Protein AF-A0AAV5KSY7-F1 (afdb_monomer_lite)

Organism: NCBI:txid152421

Secondary structure (DSSP, 8-state):
-HHHHHHHHHHH-HHHHHHHHHHHHHHH-SSS---GGGGGG-HHHHHHHHHHHHHS-SSTT-S----SS-EEETTEEE-

pLDDT: mean 95.07, std 2.92, range [78.25, 98.25]

Sequence (79 aa):
MTLEWAMSNLLSHPEVLNKVKKDIDAQVGEERLMEESDIMKLHYLQSIMWETLRLHSVAPLLLPHMASADYTIGGYDVP

Foldseek 3Di:
DLVVLLVVVCVVPVVLVVVLVVQCCVQPNDPDDDDPVSVVSSVSVVVSSVVSCVVPPPCPPPDDDADPDWDADPNRIGD

InterPro domains:
  IPR001128 Cytochrome P450 [PF00067] (1-79)
  IPR002401 Cytochrome P450, E-class, group I [PR00463] (3-29)
  IPR002401 Cytochrome P450, E-class, group I [PR00463] (46-64)
  IPR036396 Cytochrome P450 superfamily [G3DSA:1.10.630.10] (1-79)
  IPR036396 Cytochrome P450 superfamily [SSF48264] (2-79)
  IPR050651 Plant Cytochrome P450 Monooxygenase [PTHR47947] (1-79)

Structure (mmCIF, N/CA/C/O backbone):
data_AF-A0AAV5KSY7-F1
#
_entry.id   AF-A0AAV5KSY7-F1
#
loop_
_atom_site.group_PDB
_atom_site.id
_atom_site.type_symbol
_atom_site.label_atom_id
_atom_site.label_alt_id
_atom_site.label_comp_id
_atom_site.label_asym_id
_atom_site.label_entity_id
_atom_site.label_seq_id
_atom_site.pdbx_PDB_ins_code
_atom_site.Cartn_x
_atom_site.Cartn_y
_atom_site.Cartn_z
_atom_site.occupancy
_atom_site.B_iso_or_equiv
_atom_site.auth_seq_id
_atom_site.auth_comp_id
_atom_site.auth_asym_id
_atom_site.auth_atom_id
_atom_site.pdbx_PDB_model_num
ATOM 1 N N . MET A 1 1 ? 11.770 1.872 2.455 1.00 78.25 1 MET A N 1
ATOM 2 C CA . MET A 1 1 ? 11.232 2.532 1.247 1.00 78.25 1 MET A CA 1
ATOM 3 C C . MET A 1 1 ? 9.731 2.321 1.062 1.00 78.25 1 MET A C 1
ATOM 5 O O . MET A 1 1 ? 8.996 3.242 1.374 1.00 78.25 1 MET A O 1
ATOM 9 N N . THR A 1 2 ? 9.218 1.162 0.618 1.00 90.88 2 THR A N 1
ATOM 10 C CA . THR A 1 2 ? 7.768 1.025 0.310 1.00 90.88 2 THR A CA 1
ATOM 11 C C . THR A 1 2 ? 6.855 1.306 1.505 1.00 90.88 2 THR A C 1
ATOM 13 O O . THR A 1 2 ? 5.851 1.994 1.357 1.00 90.88 2 THR A O 1
ATOM 16 N N . LEU A 1 3 ? 7.226 0.835 2.701 1.00 93.81 3 LEU A N 1
ATOM 17 C CA . LEU A 1 3 ? 6.471 1.113 3.925 1.00 93.81 3 LEU A CA 1
ATOM 18 C C . LEU A 1 3 ? 6.465 2.608 4.281 1.00 93.81 3 LEU A C 1
ATOM 20 O O . LEU A 1 3 ? 5.430 3.139 4.665 1.00 93.81 3 LEU A O 1
ATOM 24 N N . GLU A 1 4 ? 7.599 3.296 4.121 1.00 95.38 4 GLU A N 1
ATOM 25 C CA . GLU A 1 4 ? 7.707 4.740 4.382 1.00 95.38 4 GLU A CA 1
ATOM 26 C C . GLU A 1 4 ? 6.805 5.527 3.431 1.00 95.38 4 GLU A C 1
ATOM 28 O O . GLU A 1 4 ? 6.070 6.404 3.875 1.00 95.38 4 GLU A O 1
ATOM 33 N N . TRP A 1 5 ? 6.786 5.161 2.145 1.00 96.12 5 TRP A N 1
ATOM 34 C CA . TRP A 1 5 ? 5.874 5.761 1.175 1.00 96.12 5 TRP A CA 1
ATOM 35 C C . TRP A 1 5 ? 4.412 5.467 1.500 1.00 96.12 5 TRP A C 1
ATOM 37 O O . TRP A 1 5 ? 3.600 6.388 1.472 1.00 96.12 5 TRP A O 1
ATOM 47 N N . ALA A 1 6 ? 4.059 4.230 1.853 1.00 96.69 6 ALA A N 1
ATOM 48 C CA . ALA A 1 6 ? 2.690 3.890 2.243 1.00 96.69 6 ALA A CA 1
ATOM 49 C C . ALA A 1 6 ? 2.229 4.740 3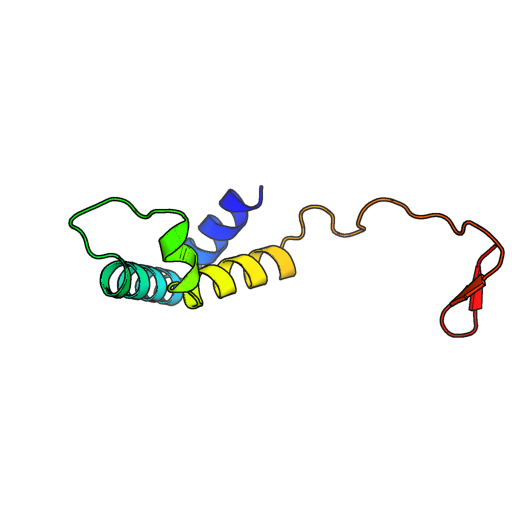.440 1.00 96.69 6 ALA A C 1
ATOM 51 O O . ALA A 1 6 ? 1.173 5.369 3.388 1.00 96.69 6 ALA A O 1
ATOM 52 N N . MET A 1 7 ? 3.057 4.830 4.485 1.00 97.06 7 MET A N 1
ATOM 53 C CA . MET A 1 7 ? 2.752 5.626 5.675 1.00 97.06 7 MET A CA 1
ATOM 54 C C . MET A 1 7 ? 2.697 7.122 5.372 1.00 97.06 7 MET A C 1
ATOM 56 O O . MET A 1 7 ? 1.777 7.793 5.834 1.00 97.06 7 MET A O 1
ATOM 60 N N . SER A 1 8 ? 3.622 7.648 4.565 1.00 97.06 8 SER A N 1
ATOM 61 C CA . SER A 1 8 ? 3.597 9.056 4.166 1.00 97.06 8 SER A CA 1
ATOM 62 C C . SER A 1 8 ? 2.327 9.391 3.382 1.00 97.06 8 SER A C 1
ATOM 64 O O . SER A 1 8 ? 1.686 10.392 3.688 1.00 97.06 8 SER A O 1
ATOM 66 N N . ASN A 1 9 ? 1.917 8.550 2.425 1.00 95.88 9 ASN A N 1
ATOM 67 C CA . ASN A 1 9 ? 0.684 8.768 1.661 1.00 95.88 9 ASN A CA 1
ATOM 68 C C . ASN A 1 9 ? -0.561 8.712 2.557 1.00 95.88 9 ASN A C 1
ATOM 70 O O . ASN A 1 9 ? -1.447 9.551 2.408 1.00 95.88 9 ASN A O 1
ATOM 74 N N . LEU A 1 10 ? -0.620 7.771 3.505 1.00 97.88 10 LEU A N 1
ATOM 75 C CA . LEU A 1 10 ? -1.737 7.649 4.448 1.00 97.88 10 LEU A CA 1
ATOM 76 C C . LEU A 1 10 ? -1.829 8.832 5.417 1.00 97.88 10 LEU A C 1
ATOM 78 O O . LEU A 1 10 ? -2.925 9.320 5.683 1.00 97.88 10 LEU A O 1
ATOM 82 N N . LEU A 1 11 ? -0.698 9.313 5.937 1.00 97.56 11 LEU A N 1
ATOM 83 C CA . LEU A 1 11 ? -0.668 10.479 6.826 1.00 97.56 11 LEU A CA 1
ATOM 84 C C . LEU A 1 11 ? -1.051 11.772 6.094 1.00 97.56 11 LEU A C 1
ATOM 86 O O . LEU A 1 11 ? -1.655 12.654 6.701 1.00 97.56 11 LEU A O 1
ATOM 90 N N . SER A 1 12 ? -0.749 11.869 4.797 1.00 97.75 12 SER A N 1
ATOM 91 C CA . SER A 1 12 ? -1.189 12.978 3.943 1.00 97.75 12 SER A CA 1
ATOM 92 C C . SER A 1 12 ? -2.671 12.909 3.546 1.00 97.75 12 SER A C 1
ATOM 94 O O . SER A 1 12 ? -3.209 13.932 3.133 1.00 97.75 12 SER A O 1
ATOM 96 N N . HIS A 1 13 ? -3.336 11.756 3.705 1.00 97.94 13 HIS A N 1
ATOM 97 C CA . HIS A 1 13 ? -4.749 11.533 3.354 1.00 97.94 13 HIS A CA 1
ATOM 98 C C . HIS A 1 13 ? -5.524 10.902 4.531 1.00 97.94 13 HIS A C 1
ATOM 100 O O . HIS A 1 13 ? -5.830 9.699 4.521 1.00 97.94 13 HIS A O 1
ATOM 106 N N . PRO A 1 14 ? -5.840 11.681 5.586 1.00 97.56 14 PRO A N 1
ATOM 107 C CA . PRO A 1 14 ? -6.439 11.165 6.820 1.00 97.56 14 PRO A CA 1
ATOM 108 C C . PRO A 1 14 ? -7.775 10.435 6.623 1.00 97.56 14 PRO A C 1
ATOM 110 O O . PRO A 1 14 ? -8.106 9.527 7.385 1.00 97.56 14 PRO A O 1
ATOM 113 N N . GLU A 1 15 ? -8.556 10.800 5.609 1.00 98.12 15 GLU A N 1
ATOM 114 C CA . GLU A 1 15 ? -9.802 10.130 5.237 1.00 98.12 15 GLU A CA 1
ATOM 115 C C . GLU A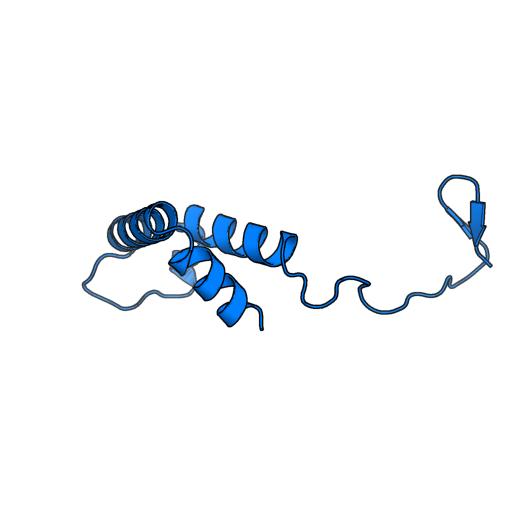 1 15 ? -9.571 8.693 4.750 1.00 98.12 15 GLU A C 1
ATOM 117 O O . GLU A 1 15 ? -10.313 7.788 5.141 1.00 98.12 15 GLU A O 1
ATOM 122 N N . VAL A 1 16 ? -8.507 8.464 3.973 1.00 98.12 16 VAL A N 1
ATOM 123 C CA . VAL A 1 16 ? -8.088 7.130 3.518 1.00 98.12 16 VAL A CA 1
ATOM 124 C C . VAL A 1 16 ? -7.579 6.316 4.704 1.00 98.12 16 VAL A C 1
ATOM 126 O O . VAL A 1 16 ? -7.986 5.164 4.875 1.00 98.12 16 VAL A O 1
ATOM 129 N N . LEU A 1 17 ? -6.764 6.927 5.572 1.00 98.25 17 LEU A N 1
ATOM 130 C CA . LEU A 1 17 ? -6.269 6.293 6.797 1.00 98.25 17 LEU A CA 1
ATOM 131 C C . LEU A 1 17 ? -7.412 5.873 7.734 1.00 98.25 17 LEU A C 1
ATOM 133 O O . LEU A 1 17 ? -7.424 4.758 8.252 1.00 98.25 17 LEU A O 1
ATOM 137 N N . ASN A 1 18 ? -8.398 6.742 7.940 1.00 98.12 18 ASN A N 1
ATOM 138 C CA . ASN A 1 18 ? -9.558 6.422 8.768 1.00 98.12 18 ASN A CA 1
ATOM 139 C C . ASN A 1 18 ? -10.418 5.322 8.142 1.00 98.12 18 ASN A C 1
ATOM 141 O O . ASN A 1 18 ? -10.955 4.480 8.861 1.00 98.12 18 ASN A O 1
ATOM 145 N N . LYS A 1 19 ? -10.549 5.312 6.813 1.00 98.12 19 LYS A N 1
ATOM 146 C CA . LYS A 1 19 ? -11.297 4.274 6.107 1.00 98.12 19 LYS A CA 1
ATOM 147 C C . LYS A 1 19 ? -10.621 2.907 6.217 1.00 98.12 19 LYS A C 1
ATOM 149 O O . LYS A 1 19 ? -11.314 1.943 6.521 1.00 98.12 19 LYS A O 1
ATOM 154 N N . VAL A 1 20 ? -9.303 2.818 6.019 1.00 97.31 20 VAL A N 1
ATOM 155 C CA . VAL A 1 20 ? -8.592 1.531 6.117 1.00 97.31 20 VAL A CA 1
ATOM 156 C C . VAL A 1 20 ? -8.572 0.989 7.545 1.00 97.31 20 VAL A C 1
ATOM 158 O O . VAL A 1 20 ? -8.730 -0.210 7.719 1.00 97.31 20 VAL A O 1
ATOM 161 N N . LYS A 1 21 ? -8.480 1.853 8.567 1.00 96.56 21 LYS A N 1
ATOM 162 C CA . LYS A 1 21 ? -8.626 1.429 9.970 1.00 96.56 21 LYS A CA 1
ATOM 163 C C . LYS A 1 21 ? -9.984 0.775 10.218 1.00 96.56 21 LYS A C 1
ATOM 165 O O . LYS A 1 21 ? -10.030 -0.374 10.625 1.00 96.56 21 LYS A O 1
ATOM 170 N N . LYS A 1 22 ? -11.074 1.455 9.841 1.00 96.81 22 LYS A N 1
ATOM 171 C CA . LYS A 1 22 ? -12.437 0.913 9.977 1.00 96.81 22 LYS A CA 1
ATOM 172 C C . LYS A 1 22 ? -12.638 -0.403 9.224 1.00 96.81 22 LYS A C 1
ATOM 174 O O . LYS A 1 22 ? -13.355 -1.267 9.710 1.00 96.81 22 LYS A O 1
ATOM 179 N N . ASP A 1 23 ? -12.052 -0.535 8.034 1.00 96.50 23 ASP A N 1
ATOM 180 C CA . ASP A 1 23 ? -12.113 -1.770 7.245 1.00 96.50 23 ASP A CA 1
ATOM 181 C C . ASP A 1 23 ? -11.388 -2.923 7.958 1.00 96.50 23 ASP A C 1
ATOM 183 O O . ASP A 1 23 ? -11.933 -4.019 8.066 1.00 96.50 23 ASP A O 1
ATOM 187 N N . ILE A 1 24 ? -10.204 -2.660 8.523 1.00 96.31 24 ILE A N 1
ATOM 188 C CA . ILE A 1 24 ? -9.451 -3.638 9.321 1.00 96.31 24 ILE A CA 1
ATOM 189 C C . ILE A 1 24 ? -10.239 -4.040 10.569 1.00 96.31 24 ILE A C 1
ATOM 191 O O . ILE A 1 24 ? -10.442 -5.234 10.790 1.00 96.31 24 ILE A O 1
ATOM 195 N N . ASP A 1 25 ? -10.739 -3.069 11.331 1.00 95.62 25 ASP A N 1
ATOM 196 C CA . ASP A 1 25 ? -11.509 -3.323 12.552 1.00 95.62 25 ASP A CA 1
ATOM 197 C C . ASP A 1 25 ? -12.765 -4.162 12.247 1.00 95.62 25 ASP A C 1
ATOM 199 O O . ASP A 1 25 ? -13.116 -5.066 13.002 1.00 95.62 25 ASP A O 1
ATOM 203 N N . ALA A 1 26 ? -13.414 -3.926 11.101 1.00 95.88 26 ALA A N 1
ATOM 204 C CA . ALA A 1 26 ? -14.596 -4.676 10.679 1.00 95.88 26 ALA A CA 1
ATOM 205 C C . ALA A 1 26 ? -14.295 -6.118 10.228 1.00 95.88 26 ALA A C 1
ATOM 207 O O . ALA A 1 26 ? -15.129 -7.000 10.431 1.00 95.88 26 ALA A O 1
ATOM 208 N N . GLN A 1 27 ? -13.147 -6.368 9.587 1.00 95.56 27 GLN A N 1
ATOM 209 C CA . GLN A 1 27 ? -12.813 -7.684 9.016 1.00 95.56 27 GLN A CA 1
ATOM 210 C C . GLN A 1 27 ? -12.008 -8.582 9.968 1.00 95.56 27 GLN A C 1
ATOM 212 O O . GLN A 1 27 ? -12.116 -9.810 9.889 1.00 95.56 27 GLN A O 1
ATOM 217 N N . VAL A 1 28 ? -11.188 -7.982 10.834 1.00 95.06 28 VAL A N 1
ATOM 218 C CA . VAL A 1 28 ? -10.258 -8.679 11.741 1.00 95.06 28 VAL A CA 1
ATOM 219 C C . VAL A 1 28 ? -10.733 -8.611 13.195 1.00 95.06 28 VAL A C 1
ATOM 221 O O . VAL A 1 28 ? -10.572 -9.589 13.927 1.00 95.06 28 VAL A O 1
ATOM 224 N N . GLY A 1 29 ? -11.372 -7.505 13.591 1.00 92.38 29 GLY A N 1
ATOM 225 C CA . GLY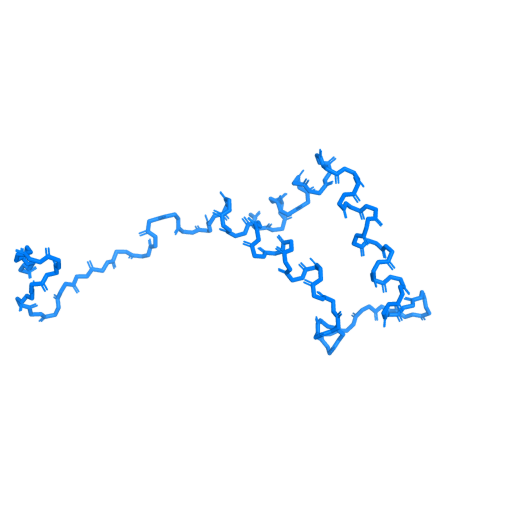 A 1 29 ? -11.722 -7.215 14.982 1.00 92.38 29 GLY A CA 1
ATOM 226 C C . GLY A 1 29 ? -10.530 -6.722 15.809 1.00 92.38 29 GLY A C 1
ATOM 227 O O . GLY A 1 29 ? -9.400 -6.663 15.333 1.00 92.38 29 GLY A O 1
ATOM 228 N N . GLU A 1 30 ? -10.786 -6.383 17.074 1.00 91.62 30 GLU A N 1
ATOM 229 C CA . GLU A 1 30 ? -9.772 -5.845 18.000 1.00 91.62 30 GLU A CA 1
ATOM 230 C C . GLU A 1 30 ? -9.212 -6.901 18.976 1.00 91.62 30 GLU A C 1
ATOM 232 O O . GLU A 1 30 ? -8.283 -6.629 19.734 1.00 91.62 30 GLU A O 1
ATOM 237 N N . GLU A 1 31 ? -9.758 -8.123 18.973 1.00 92.56 31 GLU A N 1
ATOM 238 C CA . GLU A 1 31 ? -9.414 -9.172 19.950 1.00 92.56 31 GLU A CA 1
ATOM 239 C C . GLU A 1 31 ? -8.074 -9.868 19.668 1.00 92.56 31 GLU A C 1
ATOM 241 O O . GLU A 1 31 ? -7.544 -10.579 20.526 1.00 92.56 31 GLU A O 1
ATOM 246 N N . ARG A 1 32 ? -7.515 -9.683 18.467 1.00 94.19 32 ARG A N 1
ATOM 247 C CA . ARG A 1 32 ? -6.259 -10.309 18.043 1.00 94.19 32 ARG A CA 1
ATOM 248 C C . ARG A 1 32 ? -5.494 -9.448 17.048 1.00 94.19 32 ARG A C 1
ATOM 250 O O . ARG A 1 32 ? -6.040 -8.547 16.421 1.00 94.19 32 ARG A O 1
ATOM 257 N N . LEU A 1 33 ? -4.219 -9.782 16.863 1.00 94.19 33 LEU A N 1
ATOM 258 C CA . LEU A 1 33 ? -3.416 -9.221 15.783 1.00 94.19 33 LEU A CA 1
ATOM 259 C C . LEU A 1 33 ? -3.844 -9.802 14.426 1.00 94.19 33 LEU A C 1
ATOM 261 O O . LEU A 1 33 ? -4.338 -10.929 14.334 1.00 94.19 33 LEU A O 1
ATOM 265 N N . MET A 1 34 ? -3.622 -9.011 13.378 1.00 93.75 34 MET A N 1
ATOM 266 C CA . MET A 1 34 ? -3.835 -9.411 11.989 1.00 93.75 34 MET A CA 1
ATOM 267 C C . MET A 1 34 ? -2.900 -10.563 11.606 1.00 93.75 34 MET A C 1
ATOM 269 O O . MET A 1 34 ? -1.704 -10.523 11.901 1.00 93.75 34 MET A O 1
ATOM 273 N N . GLU A 1 35 ? -3.441 -11.550 10.897 1.00 95.56 35 GLU A N 1
ATOM 274 C CA . GLU A 1 35 ? -2.682 -12.657 10.318 1.00 95.56 35 GLU A CA 1
ATOM 275 C C . GLU A 1 35 ? -2.618 -12.536 8.791 1.00 95.56 35 GLU A C 1
ATOM 277 O O . GLU A 1 35 ? -3.419 -11.846 8.162 1.00 95.56 35 GLU A O 1
ATOM 282 N N . GLU A 1 36 ? -1.676 -13.240 8.160 1.00 94.44 36 GLU A N 1
ATOM 283 C CA . GLU A 1 36 ? -1.516 -13.218 6.698 1.00 94.44 36 GLU A CA 1
ATOM 284 C C . GLU A 1 36 ? -2.771 -13.721 5.962 1.00 94.44 36 GLU A C 1
ATOM 286 O O . GLU A 1 36 ? -3.124 -13.223 4.893 1.00 94.44 36 GLU A O 1
ATOM 291 N N . SER A 1 37 ? -3.504 -14.655 6.572 1.00 94.94 37 SER A N 1
ATOM 292 C CA . SER A 1 37 ? -4.768 -15.183 6.049 1.00 94.94 37 SER A CA 1
ATOM 293 C C . SER A 1 37 ? -5.869 -14.115 5.936 1.00 94.94 37 SER A C 1
ATOM 295 O O . SER A 1 37 ? -6.740 -14.222 5.067 1.00 94.94 37 SER A O 1
ATOM 297 N N . ASP A 1 38 ? -5.819 -13.056 6.753 1.00 95.56 38 ASP A N 1
ATOM 298 C CA . ASP A 1 38 ? -6.799 -11.965 6.736 1.00 95.56 38 ASP A CA 1
ATOM 299 C C . ASP A 1 38 ? -6.626 -11.035 5.537 1.00 95.56 38 ASP A C 1
ATOM 301 O O . ASP A 1 38 ? -7.587 -10.379 5.128 1.00 95.56 38 ASP A O 1
ATOM 305 N N . ILE A 1 39 ? -5.432 -11.000 4.929 1.00 94.62 39 ILE A N 1
ATOM 306 C CA . ILE A 1 39 ? -5.123 -10.115 3.798 1.00 94.62 39 ILE A CA 1
ATOM 307 C C . ILE A 1 39 ? -6.146 -10.296 2.677 1.00 94.62 39 ILE A C 1
ATOM 309 O O . ILE A 1 39 ? -6.539 -9.312 2.053 1.00 94.62 39 ILE A O 1
ATOM 313 N N . MET A 1 40 ? -6.640 -11.519 2.464 1.00 95.00 40 MET A N 1
ATOM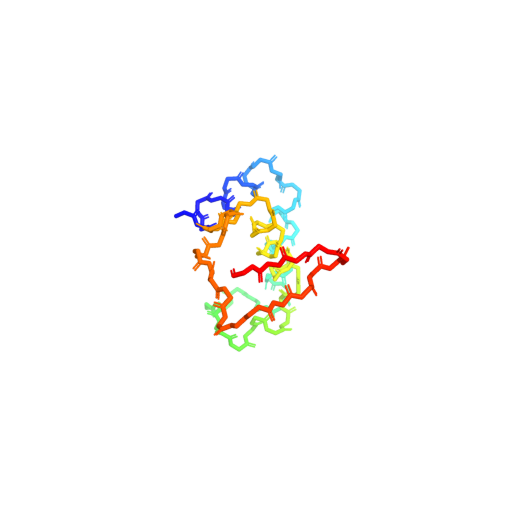 314 C CA . MET A 1 40 ? -7.638 -11.830 1.435 1.00 95.00 40 MET A CA 1
ATOM 315 C C . MET A 1 40 ? -8.970 -11.090 1.618 1.00 95.00 40 MET A C 1
ATOM 317 O O . MET A 1 40 ? -9.676 -10.894 0.634 1.00 95.00 40 MET A O 1
ATOM 321 N N . LYS A 1 41 ? -9.307 -10.661 2.840 1.00 95.88 41 LYS A N 1
ATOM 322 C CA . LYS A 1 41 ? -10.520 -9.882 3.149 1.00 95.88 41 LYS A CA 1
ATOM 323 C C . LYS A 1 41 ? -10.284 -8.371 3.060 1.00 95.88 41 LYS A C 1
ATOM 325 O O . LYS A 1 41 ? -11.225 -7.608 2.867 1.00 95.88 41 LYS A O 1
ATOM 330 N N . LEU A 1 42 ? -9.031 -7.930 3.181 1.00 96.94 42 LEU A N 1
ATOM 331 C CA . LEU A 1 42 ? -8.638 -6.521 3.268 1.00 96.94 42 LEU A CA 1
ATOM 332 C C . LEU A 1 42 ? -8.341 -5.921 1.886 1.00 96.94 42 LEU A C 1
ATOM 334 O O . LEU A 1 42 ? -7.242 -5.432 1.608 1.00 96.94 42 LEU A O 1
ATOM 338 N N . HIS A 1 43 ? -9.329 -5.940 0.991 1.00 96.19 43 HIS A N 1
ATOM 339 C CA . HIS A 1 43 ? -9.168 -5.446 -0.384 1.00 96.19 43 HIS A CA 1
ATOM 340 C C . HIS A 1 43 ? -8.784 -3.961 -0.454 1.00 96.19 43 HIS A C 1
ATOM 342 O O . HIS A 1 43 ? -8.051 -3.544 -1.359 1.00 96.19 43 HIS A O 1
ATOM 348 N N . TYR A 1 44 ? -9.251 -3.148 0.498 1.00 96.94 44 TYR A N 1
ATOM 349 C CA . TYR A 1 44 ? -8.911 -1.729 0.517 1.00 96.94 44 TYR A CA 1
ATOM 350 C C . TYR A 1 44 ? -7.442 -1.503 0.890 1.00 96.94 44 TYR A C 1
ATOM 352 O O . TYR A 1 44 ? -6.761 -0.705 0.245 1.00 96.94 44 TYR A O 1
ATOM 360 N N . LEU A 1 45 ? -6.919 -2.274 1.850 1.00 96.50 45 LEU A N 1
ATOM 361 C CA . LEU A 1 45 ? -5.498 -2.264 2.197 1.00 96.50 45 LEU A CA 1
ATOM 362 C C . LEU A 1 45 ? -4.625 -2.714 1.016 1.00 96.50 45 LEU A C 1
ATOM 364 O O . LEU A 1 45 ? -3.627 -2.061 0.708 1.00 96.50 45 LEU A O 1
ATOM 368 N N . GLN A 1 46 ? -5.030 -3.769 0.300 1.00 96.62 46 GLN A N 1
ATOM 369 C CA . GLN A 1 46 ? -4.338 -4.194 -0.924 1.00 96.62 46 GLN A CA 1
ATOM 370 C C . GLN A 1 46 ? -4.316 -3.074 -1.972 1.00 96.62 46 GLN A C 1
ATOM 372 O O . GLN A 1 46 ? -3.280 -2.807 -2.575 1.00 96.62 46 GLN A O 1
ATOM 377 N N . SER A 1 47 ? -5.434 -2.368 -2.155 1.00 97.25 47 SER A N 1
ATOM 378 C CA . SER A 1 47 ? -5.522 -1.241 -3.094 1.00 97.25 47 SER A CA 1
ATOM 379 C C . SER A 1 47 ? -4.559 -0.105 -2.727 1.00 97.25 47 SER A C 1
ATOM 381 O O . SER A 1 47 ? -3.915 0.459 -3.608 1.00 97.25 47 SER A O 1
ATOM 383 N N . ILE A 1 48 ? -4.399 0.194 -1.432 1.00 97.12 48 ILE A N 1
ATOM 384 C CA . ILE A 1 48 ? -3.419 1.179 -0.942 1.00 97.12 48 ILE A CA 1
ATOM 385 C C . ILE A 1 48 ? -1.986 0.736 -1.263 1.00 97.12 48 ILE A C 1
ATOM 387 O O . ILE A 1 48 ? -1.170 1.558 -1.687 1.00 97.12 48 ILE A O 1
ATOM 391 N N . MET A 1 49 ? -1.669 -0.553 -1.101 1.00 95.44 49 MET A N 1
ATOM 392 C CA . MET A 1 49 ? -0.359 -1.087 -1.491 1.00 95.44 49 MET A CA 1
ATOM 393 C C . MET A 1 49 ? -0.109 -0.940 -2.994 1.00 95.44 49 MET A C 1
ATOM 395 O O . MET A 1 49 ? 0.959 -0.466 -3.384 1.00 95.44 49 MET A O 1
ATOM 399 N N . TRP A 1 50 ? -1.087 -1.296 -3.831 1.00 95.81 50 TRP A N 1
ATOM 400 C CA . TRP A 1 50 ? -0.973 -1.157 -5.284 1.00 95.81 50 TRP A CA 1
ATOM 401 C C . TRP A 1 50 ? -0.764 0.293 -5.707 1.00 95.81 50 TRP A C 1
ATOM 403 O O . TRP A 1 50 ? 0.119 0.573 -6.516 1.00 95.81 50 TRP A O 1
ATOM 413 N N . GLU A 1 51 ? -1.508 1.222 -5.114 1.00 97.06 51 GLU A N 1
ATOM 414 C CA . GLU A 1 51 ? -1.358 2.646 -5.408 1.00 97.06 51 GLU A CA 1
ATOM 415 C C . GLU A 1 51 ? -0.006 3.191 -4.932 1.00 97.06 51 GLU A C 1
ATOM 417 O O . GLU A 1 51 ? 0.650 3.954 -5.643 1.00 97.06 51 GLU A O 1
ATOM 422 N N . THR A 1 52 ? 0.469 2.734 -3.770 1.00 96.06 52 THR A N 1
ATOM 423 C CA . THR A 1 52 ? 1.805 3.083 -3.274 1.00 96.06 52 THR A CA 1
ATOM 424 C C . THR A 1 52 ? 2.882 2.628 -4.253 1.00 96.06 52 THR A C 1
ATOM 426 O O . THR A 1 52 ? 3.774 3.412 -4.561 1.00 96.06 52 THR A O 1
ATOM 429 N N . LEU A 1 53 ? 2.794 1.401 -4.776 1.00 95.00 53 LEU A N 1
ATOM 430 C CA . LEU A 1 53 ? 3.750 0.869 -5.753 1.00 95.00 53 LEU A CA 1
ATOM 431 C C . LEU A 1 53 ? 3.643 1.557 -7.121 1.00 95.00 53 LEU A C 1
ATOM 433 O O . LEU A 1 53 ? 4.666 1.750 -7.778 1.00 95.00 53 LEU A O 1
ATOM 437 N N . ARG A 1 54 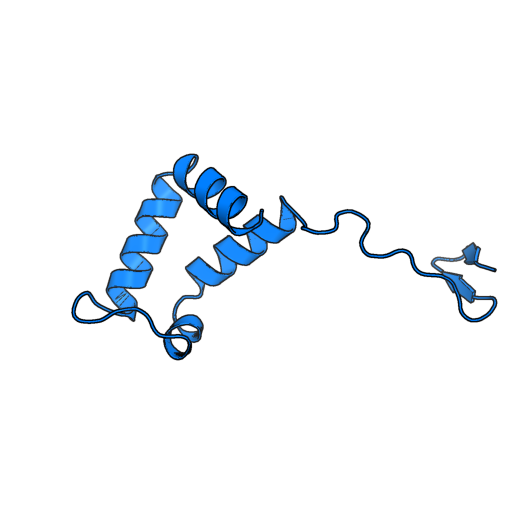? 2.435 1.959 -7.538 1.00 96.12 54 ARG A N 1
ATOM 438 C CA . ARG A 1 54 ? 2.207 2.728 -8.771 1.00 96.12 54 ARG A CA 1
ATOM 439 C C . ARG A 1 54 ? 2.883 4.098 -8.709 1.00 96.12 54 ARG A C 1
ATOM 441 O O . ARG A 1 54 ? 3.467 4.532 -9.698 1.00 96.12 54 ARG A O 1
ATOM 448 N N . LEU A 1 55 ? 2.785 4.777 -7.564 1.00 95.19 55 LEU A N 1
ATOM 449 C CA . LEU A 1 55 ? 3.375 6.102 -7.345 1.00 95.19 55 LEU A CA 1
ATOM 450 C C . LEU A 1 55 ? 4.874 6.034 -7.018 1.00 95.19 55 LEU A C 1
ATOM 452 O O . LEU A 1 55 ? 5.646 6.873 -7.475 1.00 95.19 55 LEU A O 1
ATOM 456 N N . HIS A 1 56 ? 5.283 5.033 -6.242 1.00 94.44 56 HIS A N 1
ATOM 457 C CA . HIS A 1 56 ? 6.623 4.904 -5.673 1.00 94.44 56 HIS A CA 1
ATOM 458 C C . HIS A 1 56 ? 7.181 3.503 -5.946 1.00 94.44 56 HIS A C 1
ATOM 460 O O . HIS A 1 56 ? 7.381 2.695 -5.034 1.00 94.44 56 HIS A O 1
ATOM 466 N N . SER A 1 57 ? 7.429 3.208 -7.225 1.00 90.56 57 SER A N 1
ATOM 467 C CA . SER A 1 57 ? 8.065 1.949 -7.620 1.00 90.56 57 SER A CA 1
ATOM 468 C C . SER A 1 57 ? 9.458 1.833 -6.995 1.00 90.56 57 SER A C 1
ATOM 470 O O . SER A 1 57 ? 10.259 2.766 -7.054 1.00 90.56 57 SER A O 1
ATOM 472 N N . VAL A 1 58 ? 9.771 0.662 -6.429 1.00 88.81 58 VAL A N 1
ATOM 473 C CA . VAL A 1 58 ? 11.101 0.359 -5.865 1.00 88.81 58 VAL A CA 1
ATOM 474 C C . VAL A 1 58 ? 12.179 0.359 -6.955 1.00 88.81 58 VAL A C 1
ATOM 476 O O . VAL A 1 58 ? 13.334 0.672 -6.679 1.00 88.81 58 VAL A O 1
ATOM 479 N N . ALA A 1 59 ? 11.792 0.051 -8.195 1.00 91.44 59 ALA A N 1
ATOM 480 C CA . ALA A 1 59 ? 12.659 0.083 -9.365 1.00 91.44 59 ALA A CA 1
ATOM 481 C C . ALA A 1 59 ? 11.934 0.800 -10.523 1.00 91.44 59 ALA A C 1
ATOM 483 O O . ALA A 1 59 ? 11.301 0.141 -11.349 1.00 91.44 59 ALA A O 1
ATOM 484 N N . PRO A 1 60 ? 11.996 2.145 -10.604 1.00 90.38 60 PRO A N 1
ATOM 485 C CA . PRO A 1 60 ? 11.266 2.920 -11.615 1.00 90.38 60 PRO A CA 1
ATOM 486 C C . PRO A 1 60 ? 11.625 2.570 -13.066 1.00 90.38 60 PRO A C 1
ATOM 488 O O . PRO A 1 60 ? 10.777 2.673 -13.944 1.00 90.38 60 PRO A O 1
ATOM 491 N N . LEU A 1 61 ? 12.867 2.137 -13.307 1.00 94.75 61 LEU A N 1
ATOM 492 C CA . LEU A 1 61 ? 13.355 1.671 -14.613 1.00 94.75 61 LEU A CA 1
ATOM 493 C C . LEU A 1 61 ? 13.530 0.145 -14.672 1.00 94.75 61 LEU A C 1
ATOM 495 O O . LEU A 1 61 ? 14.117 -0.363 -15.623 1.00 94.75 61 LEU A O 1
ATOM 499 N N . LEU A 1 62 ? 13.023 -0.573 -13.661 1.00 94.44 62 LEU A N 1
ATOM 500 C CA . LEU A 1 62 ? 13.237 -2.008 -13.461 1.00 94.44 62 LEU A CA 1
ATOM 501 C C . LEU A 1 62 ? 14.735 -2.375 -13.456 1.00 94.44 62 LEU A C 1
ATOM 503 O O . LEU A 1 62 ? 15.602 -1.524 -13.242 1.00 94.44 62 LEU A O 1
ATOM 507 N N . LEU A 1 63 ? 15.043 -3.663 -13.596 1.00 95.62 63 LEU A N 1
ATOM 508 C CA . LEU A 1 63 ? 16.407 -4.109 -13.858 1.00 95.62 63 LEU A CA 1
ATOM 509 C C . LEU A 1 63 ? 16.696 -3.946 -15.354 1.00 95.62 63 LEU A C 1
AT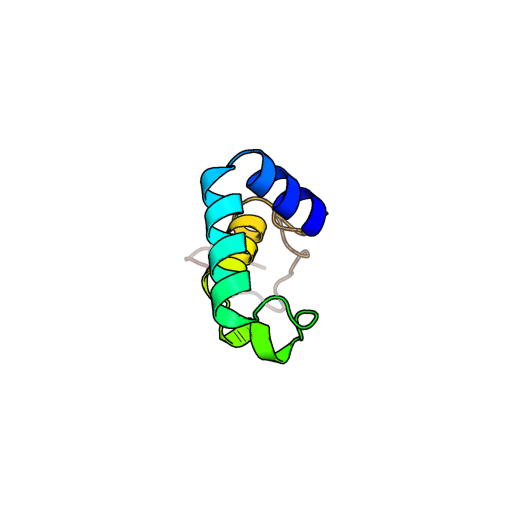OM 511 O O . LEU A 1 63 ? 15.783 -4.135 -16.151 1.00 95.62 63 LEU A O 1
ATOM 515 N N . PRO A 1 64 ? 17.929 -3.621 -15.770 1.00 94.94 64 PRO A N 1
ATOM 516 C CA . PRO A 1 64 ? 18.272 -3.604 -17.185 1.00 94.94 64 PRO A CA 1
ATOM 517 C C . PRO A 1 64 ? 18.013 -4.967 -17.841 1.00 94.94 64 PRO A C 1
ATOM 519 O O . PRO A 1 64 ? 18.401 -6.005 -17.304 1.00 94.94 64 PRO A O 1
ATOM 522 N N . HIS A 1 65 ? 17.388 -4.949 -19.017 1.00 92.94 65 HIS A N 1
ATOM 523 C CA . HIS A 1 65 ? 17.184 -6.125 -19.863 1.00 92.94 65 HIS A CA 1
ATOM 524 C C . HIS A 1 65 ? 17.984 -5.975 -21.162 1.00 92.94 65 HIS A C 1
ATOM 526 O O . HIS A 1 65 ? 18.215 -4.861 -21.628 1.00 92.94 65 HIS A O 1
ATOM 532 N N . MET A 1 66 ? 18.375 -7.103 -21.755 1.00 92.62 66 MET A N 1
ATOM 533 C CA . MET A 1 66 ? 19.000 -7.175 -23.077 1.00 92.62 66 MET A CA 1
ATOM 534 C C . MET A 1 66 ? 18.273 -8.227 -23.917 1.00 92.62 66 MET A C 1
ATOM 536 O O . MET A 1 66 ? 17.813 -9.239 -23.376 1.00 92.62 66 MET A O 1
ATOM 540 N N . ALA A 1 67 ? 18.149 -7.981 -25.222 1.00 93.75 67 ALA A N 1
ATOM 541 C CA . ALA A 1 67 ? 17.606 -8.957 -26.153 1.00 93.75 67 ALA A CA 1
ATOM 542 C C . ALA A 1 67 ? 18.528 -10.187 -26.224 1.00 93.75 67 ALA A C 1
ATOM 544 O O . ALA A 1 67 ? 19.750 -10.070 -26.195 1.00 93.75 67 ALA A O 1
ATOM 545 N N . SER A 1 68 ? 17.943 -11.386 -26.273 1.00 95.44 68 SER A N 1
ATOM 546 C CA . SER A 1 68 ? 18.724 -12.627 -26.433 1.00 95.44 68 SER A CA 1
ATOM 547 C C . SER A 1 68 ? 19.069 -12.926 -27.897 1.00 95.44 68 SER A C 1
ATOM 549 O O . SER A 1 68 ? 19.959 -13.730 -28.162 1.00 95.44 68 SER A O 1
ATOM 551 N N . ALA A 1 69 ? 18.360 -12.281 -28.823 1.00 95.81 69 ALA A N 1
ATOM 552 C CA . ALA A 1 69 ? 18.561 -12.284 -30.264 1.00 95.81 69 ALA A CA 1
ATOM 553 C C . ALA A 1 69 ? 17.843 -11.061 -30.862 1.00 95.81 69 ALA A C 1
ATOM 555 O O . ALA A 1 69 ? 16.945 -10.518 -30.208 1.00 95.81 69 ALA A O 1
ATOM 556 N N . ASP A 1 70 ? 18.189 -10.698 -32.100 1.00 95.56 70 ASP A N 1
ATOM 557 C CA . ASP A 1 70 ? 17.544 -9.616 -32.850 1.00 95.56 70 ASP A CA 1
ATOM 558 C C . ASP A 1 70 ? 16.014 -9.774 -32.838 1.00 95.56 70 ASP A C 1
ATOM 560 O O . ASP A 1 70 ? 15.472 -10.819 -33.226 1.00 95.56 70 ASP A O 1
ATOM 564 N N . TYR A 1 71 ? 15.304 -8.741 -32.381 1.00 95.12 71 TYR A N 1
ATOM 565 C CA . TYR A 1 71 ? 13.850 -8.784 -32.239 1.00 95.12 71 TYR A CA 1
ATOM 566 C C . TYR A 1 71 ? 13.200 -7.430 -32.527 1.00 95.12 71 TYR A C 1
ATOM 568 O O . TYR A 1 71 ? 13.701 -6.384 -32.124 1.00 95.12 71 TYR A O 1
ATOM 576 N N . THR A 1 72 ? 12.035 -7.437 -33.178 1.00 96.38 72 THR A N 1
ATOM 577 C CA . THR A 1 72 ? 11.281 -6.209 -33.464 1.00 96.38 72 THR A CA 1
ATOM 578 C C . THR A 1 72 ? 10.252 -5.932 -32.360 1.00 96.38 72 THR A C 1
ATOM 580 O O . THR A 1 72 ? 9.301 -6.695 -32.175 1.00 96.38 72 THR A O 1
ATOM 583 N N . ILE A 1 73 ? 10.384 -4.806 -31.650 1.00 95.44 73 ILE A N 1
ATOM 584 C CA . ILE A 1 73 ? 9.428 -4.343 -30.627 1.00 95.44 73 ILE A CA 1
ATOM 585 C C . ILE A 1 73 ? 8.702 -3.102 -31.147 1.00 95.44 73 ILE A C 1
ATOM 587 O O . ILE A 1 73 ? 9.320 -2.085 -31.441 1.00 95.44 73 ILE A O 1
ATOM 591 N N . GLY A 1 74 ? 7.372 -3.169 -31.274 1.00 94.81 74 GLY A N 1
ATOM 592 C CA . GLY A 1 74 ? 6.567 -2.020 -31.714 1.00 94.81 74 GLY A CA 1
ATOM 593 C C . GLY A 1 74 ? 6.912 -1.496 -33.117 1.00 94.81 74 GLY A C 1
ATOM 594 O O . GLY A 1 74 ? 6.662 -0.329 -33.396 1.00 94.81 74 GLY A O 1
ATOM 595 N N . GLY A 1 75 ? 7.495 -2.335 -33.983 1.00 95.88 75 GLY A N 1
ATOM 596 C CA . GLY A 1 75 ? 7.961 -1.955 -35.324 1.00 95.88 75 GLY A CA 1
ATOM 597 C C . GLY A 1 75 ? 9.407 -1.448 -35.394 1.00 95.88 75 GLY A C 1
ATOM 598 O O . GLY A 1 75 ? 9.844 -1.069 -36.476 1.00 95.88 75 GLY A O 1
ATOM 599 N N . TYR A 1 76 ? 10.144 -1.450 -34.278 1.00 95.88 76 TYR A N 1
ATOM 600 C CA . TYR A 1 76 ? 11.556 -1.060 -34.209 1.00 95.88 76 TYR A CA 1
ATOM 601 C C . TYR A 1 76 ? 12.450 -2.272 -33.962 1.00 95.88 76 TYR A C 1
ATOM 603 O O . TYR A 1 76 ? 12.133 -3.095 -33.103 1.00 95.88 76 TYR A O 1
ATOM 611 N N . ASP A 1 77 ? 13.575 -2.352 -34.669 1.00 96.12 77 ASP A N 1
ATOM 612 C CA . ASP A 1 77 ? 14.554 -3.424 -34.489 1.00 96.12 77 ASP A CA 1
ATOM 613 C C . ASP A 1 77 ? 15.409 -3.185 -33.238 1.00 96.12 77 ASP A C 1
ATOM 615 O O . ASP A 1 77 ? 15.982 -2.108 -33.051 1.00 96.12 77 ASP A O 1
ATOM 619 N N . VAL A 1 78 ? 15.480 -4.201 -32.377 1.00 94.25 78 VAL A N 1
ATOM 620 C CA . VAL A 1 78 ? 16.290 -4.238 -31.156 1.00 94.25 78 VAL A CA 1
ATOM 621 C C . VAL A 1 78 ? 17.343 -5.343 -31.321 1.00 94.25 78 VAL A C 1
ATOM 623 O O . VAL A 1 78 ? 16.961 -6.517 -31.288 1.00 94.25 78 VAL A O 1
ATOM 626 N N . PRO A 1 79 ? 18.622 -4.985 -31.543 1.00 85.69 79 PRO A N 1
ATOM 627 C CA . PRO A 1 79 ? 19.726 -5.942 -31.616 1.00 85.69 79 PRO A CA 1
ATOM 628 C C . PRO A 1 79 ? 20.187 -6.423 -30.229 1.00 85.69 79 PRO A C 1
ATOM 630 O O . PRO A 1 79 ? 19.885 -5.741 -29.217 1.00 85.69 79 PRO A O 1
#

Radius of gyration: 19.2 Å; chains: 1; bounding box: 34×28×55 Å